Protein AF-A0A846BP20-F1 (afdb_monomer_lite)

Sequence (102 aa):
MKVSLELPDIVDVDQRYLMEALVAMLYFRGKLSEHQACQTLNINRRDFEEMLPHYGLSILGDSQENLDIELTARLENDLQDTNSTDNSLVSNNPPVEQADR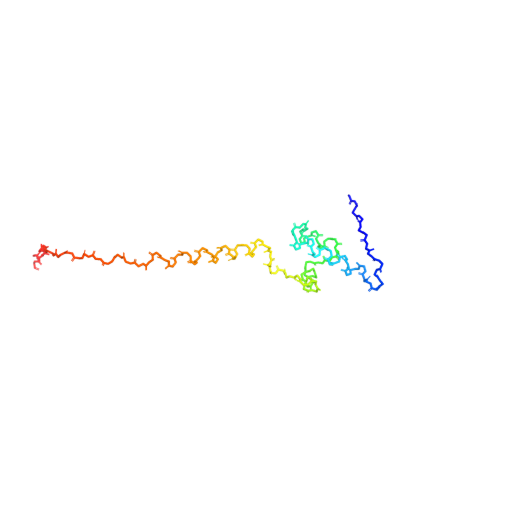L

Foldseek 3Di:
DDDDDDDPPDPPDDPLVVQLLVLLVCCLQVVAPLVRSCVSSVHDSVVNQVSNVVNVHHPVDPRVVVVVVVVVVVVVVVVVVPPPDDDDDDDDDDDDDDDDDD

Secondary structure (DSSP, 8-state):
-----PPP--TT--HHHHHHHHHHHHHHTTSS-HHHHHHHHT--HHHHHHHGGGGT--SS---HHHHHHHHHHHHHHHHHTTS-------------------

pLDDT: mean 74.29, std 17.2, range [40.81, 96.56]

Structure (mmCIF, N/CA/C/O backbone):
data_AF-A0A846BP20-F1
#
_entry.id   AF-A0A846BP20-F1
#
loop_
_atom_site.group_PDB
_atom_site.id
_atom_site.type_symbol
_atom_site.label_atom_id
_atom_site.label_alt_id
_atom_site.label_comp_id
_atom_site.label_asym_id
_atom_site.label_entity_id
_atom_site.label_seq_id
_atom_site.pdbx_PDB_ins_code
_atom_site.Cartn_x
_atom_site.Cartn_y
_atom_site.Cartn_z
_atom_site.occupancy
_atom_site.B_iso_or_equiv
_atom_site.auth_seq_id
_atom_site.auth_comp_id
_atom_site.auth_asym_id
_atom_site.auth_atom_id
_atom_site.pdbx_PDB_model_num
ATOM 1 N N . MET A 1 1 ? -13.600 -14.553 -4.902 1.00 49.62 1 MET A N 1
ATOM 2 C CA . MET A 1 1 ? -13.834 -13.459 -5.871 1.00 49.62 1 MET A CA 1
ATOM 3 C C . MET A 1 1 ? -12.484 -13.060 -6.445 1.00 49.62 1 MET A C 1
ATOM 5 O O . MET A 1 1 ? -11.543 -12.974 -5.669 1.00 49.62 1 MET A O 1
ATOM 9 N N . LYS A 1 2 ? -12.357 -12.910 -7.767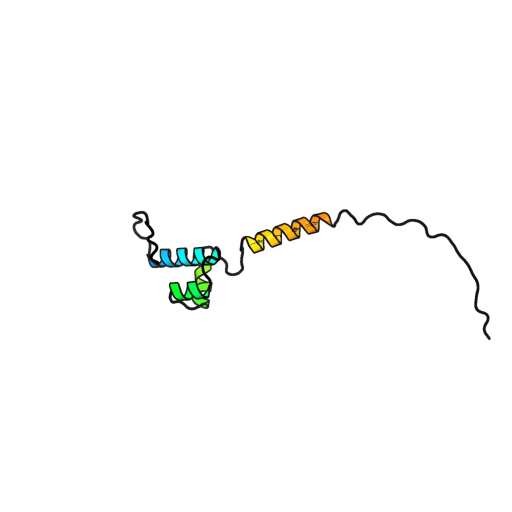 1.00 61.78 2 LYS A N 1
ATOM 10 C CA . LYS A 1 2 ? -11.093 -12.557 -8.431 1.00 61.78 2 LYS A CA 1
ATOM 11 C C . LYS A 1 2 ? -11.264 -11.169 -9.044 1.00 61.78 2 LYS A C 1
ATOM 13 O O . LYS A 1 2 ? -12.194 -10.974 -9.819 1.00 61.78 2 LYS A O 1
ATOM 18 N N . VAL A 1 3 ? -10.433 -10.218 -8.630 1.00 69.12 3 VAL A N 1
ATOM 19 C CA . VAL A 1 3 ? -10.387 -8.867 -9.203 1.00 69.12 3 VAL A CA 1
ATOM 20 C C . VAL A 1 3 ? -9.265 -8.864 -10.235 1.00 69.12 3 VAL A C 1
ATOM 22 O O . VAL A 1 3 ? -8.159 -9.307 -9.928 1.00 69.12 3 VAL A O 1
ATOM 25 N N . SER A 1 4 ? -9.565 -8.426 -11.454 1.00 73.62 4 SER A N 1
ATOM 26 C CA . SER A 1 4 ? -8.577 -8.241 -12.519 1.00 73.62 4 SER A CA 1
ATOM 27 C C . SER A 1 4 ? -8.236 -6.758 -12.602 1.00 73.62 4 SER A C 1
ATOM 29 O O . SER A 1 4 ? -9.145 -5.929 -12.608 1.00 73.62 4 SER A O 1
ATOM 31 N N . LEU A 1 5 ? -6.946 -6.433 -12.636 1.00 71.25 5 LEU A N 1
ATOM 32 C CA . LEU A 1 5 ? -6.448 -5.068 -12.770 1.00 71.25 5 LEU A CA 1
ATOM 33 C C . LEU A 1 5 ? -5.789 -4.943 -14.146 1.00 71.25 5 LEU A C 1
ATOM 35 O O . LEU A 1 5 ? -4.902 -5.733 -14.468 1.00 71.25 5 LEU A O 1
ATOM 39 N N . GLU A 1 6 ? -6.234 -3.986 -14.952 1.00 76.75 6 GLU A N 1
ATOM 40 C CA . GLU A 1 6 ? -5.563 -3.640 -16.203 1.00 76.75 6 GLU A CA 1
ATOM 41 C C . GLU A 1 6 ? -4.488 -2.604 -15.890 1.00 76.75 6 GLU A C 1
ATOM 43 O O . GLU A 1 6 ? -4.776 -1.535 -15.350 1.00 76.75 6 GLU A O 1
ATOM 48 N N . LEU A 1 7 ? -3.240 -2.952 -16.183 1.00 71.69 7 LEU A N 1
ATOM 49 C CA . LEU A 1 7 ? -2.114 -2.039 -16.084 1.00 71.69 7 LEU A CA 1
ATOM 50 C C . LEU A 1 7 ? -1.753 -1.574 -17.499 1.00 71.69 7 LEU A C 1
ATOM 52 O O . LEU A 1 7 ? -1.864 -2.368 -18.437 1.00 71.69 7 LEU A O 1
ATOM 56 N N . PRO A 1 8 ? -1.329 -0.313 -17.681 1.00 73.00 8 PRO A N 1
ATOM 57 C CA . PRO A 1 8 ? -0.727 0.097 -18.941 1.00 73.00 8 PRO A CA 1
ATOM 58 C C . PRO A 1 8 ? 0.535 -0.740 -19.209 1.00 73.00 8 PRO A C 1
ATOM 60 O O . PRO A 1 8 ? 1.123 -1.284 -18.273 1.00 73.00 8 PRO A O 1
ATOM 63 N N . ASP A 1 9 ? 0.959 -0.839 -20.472 1.00 69.50 9 ASP A N 1
ATOM 64 C CA . ASP A 1 9 ? 2.231 -1.479 -20.843 1.00 69.50 9 ASP A CA 1
ATOM 65 C C . ASP A 1 9 ? 3.394 -0.617 -20.327 1.00 69.50 9 ASP A C 1
ATOM 67 O O . ASP A 1 9 ? 3.959 0.221 -21.034 1.00 69.50 9 ASP A O 1
ATOM 71 N N . ILE A 1 10 ? 3.707 -0.766 -19.041 1.00 69.69 10 ILE A N 1
ATOM 72 C CA . ILE A 1 10 ? 4.844 -0.115 -18.408 1.00 69.69 10 ILE A CA 1
ATOM 73 C C . ILE A 1 10 ? 6.006 -1.094 -18.496 1.00 69.69 10 ILE A C 1
ATOM 75 O O . ILE A 1 10 ? 6.009 -2.151 -17.864 1.00 69.69 10 ILE A O 1
ATOM 79 N N . VAL A 1 11 ? 6.996 -0.742 -19.306 1.00 63.22 11 VAL A N 1
ATOM 80 C CA . VAL A 1 11 ? 8.256 -1.477 -19.366 1.00 63.22 11 VAL A CA 1
ATOM 81 C C . VAL A 1 11 ? 8.992 -1.232 -18.045 1.00 63.22 11 VAL A C 1
ATOM 83 O O . VAL A 1 11 ? 9.114 -0.082 -17.629 1.00 63.22 11 VAL A O 1
ATOM 86 N N . ASP A 1 12 ? 9.487 -2.300 -17.414 1.00 73.50 12 ASP A N 1
ATOM 87 C CA . ASP A 1 12 ? 10.420 -2.251 -16.271 1.00 73.50 12 ASP A CA 1
ATOM 88 C C . ASP A 1 12 ? 9.826 -2.001 -14.863 1.00 73.50 12 ASP A C 1
ATOM 90 O O . ASP A 1 12 ? 10.536 -1.586 -13.949 1.00 73.50 12 ASP A O 1
ATOM 94 N N . VAL A 1 13 ? 8.534 -2.285 -14.640 1.00 76.19 13 VAL A N 1
ATOM 95 C CA . VAL A 1 13 ? 7.949 -2.262 -13.281 1.00 76.19 13 VAL A CA 1
ATOM 96 C C . VAL A 1 13 ? 7.913 -3.662 -12.676 1.00 76.19 13 VAL A C 1
ATOM 98 O O . VAL A 1 13 ? 7.313 -4.583 -13.230 1.00 76.19 13 VAL A O 1
ATOM 101 N N . ASP A 1 14 ? 8.516 -3.806 -11.496 1.00 85.50 14 ASP A N 1
ATOM 102 C CA . ASP A 1 14 ? 8.506 -5.052 -10.734 1.00 85.50 14 ASP A CA 1
ATOM 103 C C . ASP A 1 14 ? 7.082 -5.382 -10.236 1.00 85.50 14 ASP A C 1
ATOM 105 O O . ASP A 1 14 ? 6.410 -4.576 -9.583 1.00 85.50 14 ASP A O 1
ATOM 109 N N . GLN A 1 15 ? 6.608 -6.596 -10.531 1.00 84.25 15 GLN A N 1
ATOM 110 C CA . GLN A 1 15 ? 5.294 -7.082 -10.099 1.00 84.25 15 GLN A CA 1
ATOM 111 C C . GLN A 1 15 ? 5.137 -7.062 -8.570 1.00 84.25 15 GLN A C 1
ATOM 113 O O . GLN A 1 15 ? 4.047 -6.799 -8.057 1.00 84.25 15 GLN A O 1
ATOM 118 N N . ARG A 1 16 ? 6.213 -7.348 -7.836 1.00 89.19 16 ARG A N 1
ATOM 119 C CA . ARG A 1 16 ? 6.241 -7.330 -6.377 1.00 89.19 16 ARG A CA 1
ATOM 120 C C . ARG A 1 16 ? 6.030 -5.922 -5.848 1.00 89.19 16 ARG A C 1
ATOM 122 O O . ARG A 1 16 ? 5.188 -5.746 -4.974 1.00 89.19 16 ARG A O 1
ATOM 129 N N . TYR A 1 17 ? 6.710 -4.939 -6.436 1.00 89.25 17 TYR A N 1
ATOM 130 C CA . TYR A 1 17 ? 6.537 -3.528 -6.091 1.00 89.25 17 TYR A CA 1
ATOM 131 C C . TYR A 1 17 ? 5.080 -3.083 -6.272 1.00 89.25 17 TYR A C 1
ATOM 133 O O . TYR A 1 17 ? 4.490 -2.475 -5.383 1.00 89.25 17 TYR A O 1
ATOM 141 N N . LEU A 1 18 ? 4.455 -3.456 -7.395 1.00 89.00 18 LEU A N 1
ATOM 142 C CA . LEU A 1 18 ? 3.035 -3.184 -7.649 1.00 89.00 18 LEU A CA 1
ATOM 143 C C . LEU A 1 18 ? 2.115 -3.822 -6.601 1.00 89.00 18 LEU A C 1
ATOM 145 O O . LEU A 1 18 ? 1.167 -3.188 -6.133 1.00 89.00 18 LEU A O 1
ATOM 149 N N . MET A 1 19 ? 2.377 -5.080 -6.243 1.00 91.06 19 MET A N 1
ATOM 150 C CA . MET A 1 19 ? 1.572 -5.806 -5.263 1.00 91.06 19 MET A CA 1
ATOM 151 C C . MET A 1 19 ? 1.692 -5.188 -3.867 1.00 91.06 19 MET A C 1
ATOM 153 O O . MET A 1 19 ? 0.68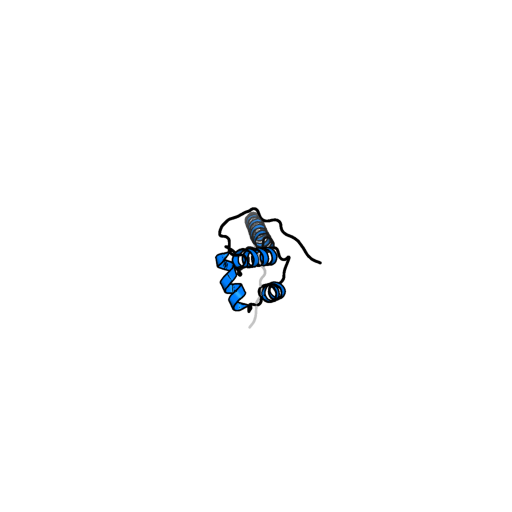0 -4.962 -3.207 1.00 91.06 19 MET A O 1
ATOM 157 N N . GLU A 1 20 ? 2.912 -4.877 -3.441 1.00 94.38 20 GLU A N 1
ATOM 158 C CA . GLU A 1 20 ? 3.201 -4.216 -2.170 1.00 94.38 20 GLU A CA 1
ATOM 159 C C . GLU A 1 20 ? 2.557 -2.826 -2.100 1.00 94.38 20 GLU A C 1
ATOM 161 O O . GLU A 1 20 ? 1.833 -2.548 -1.143 1.00 94.38 20 GLU A O 1
ATOM 166 N N . ALA A 1 21 ? 2.704 -2.004 -3.146 1.00 92.00 21 ALA A N 1
ATOM 167 C CA . ALA A 1 21 ? 2.072 -0.687 -3.234 1.00 92.00 21 ALA A CA 1
ATOM 168 C C . ALA A 1 21 ? 0.543 -0.772 -3.107 1.00 92.00 21 ALA A C 1
ATOM 170 O O . ALA A 1 21 ? -0.075 -0.016 -2.354 1.00 92.00 21 ALA A O 1
ATOM 171 N N . LEU A 1 22 ? -0.086 -1.714 -3.818 1.00 92.19 22 LEU A N 1
ATOM 172 C CA . LEU A 1 22 ? -1.535 -1.895 -3.774 1.00 92.19 22 LEU A CA 1
ATOM 173 C C . LEU A 1 22 ? -2.009 -2.321 -2.380 1.00 92.19 22 LEU A C 1
ATOM 175 O O . LEU A 1 22 ? -2.974 -1.758 -1.861 1.00 92.19 22 LEU A O 1
ATOM 179 N N . VAL A 1 23 ? -1.341 -3.300 -1.766 1.00 94.00 23 VAL A N 1
ATOM 180 C CA . VAL A 1 23 ? -1.693 -3.781 -0.423 1.00 94.00 23 VAL A CA 1
ATOM 181 C C . VAL A 1 23 ? -1.510 -2.676 0.615 1.00 94.00 23 VAL A C 1
ATOM 183 O O . VAL A 1 23 ? -2.402 -2.470 1.439 1.00 94.00 23 VAL A O 1
ATOM 186 N N . ALA A 1 24 ? -0.410 -1.927 0.542 1.00 93.00 24 ALA A N 1
ATOM 187 C CA . ALA A 1 24 ? -0.129 -0.813 1.437 1.00 93.00 24 ALA A CA 1
ATOM 188 C C . ALA A 1 24 ? -1.202 0.286 1.335 1.00 93.00 24 ALA A C 1
ATOM 190 O O . ALA A 1 24 ? -1.723 0.749 2.351 1.00 93.00 24 ALA A O 1
ATOM 191 N N . MET A 1 25 ? -1.628 0.632 0.116 1.00 91.38 25 MET A N 1
ATOM 192 C CA . MET A 1 25 ? -2.713 1.593 -0.110 1.00 91.38 25 MET A CA 1
ATOM 193 C C . MET A 1 25 ? -4.068 1.100 0.410 1.00 91.38 25 MET A C 1
ATOM 195 O O . MET A 1 25 ? -4.842 1.879 0.970 1.00 91.38 25 MET A O 1
ATOM 199 N N . LEU A 1 26 ? -4.387 -0.185 0.239 1.00 91.25 26 LEU A N 1
ATOM 200 C CA . LEU A 1 26 ? -5.625 -0.762 0.769 1.00 91.25 26 LEU A CA 1
ATOM 201 C C . LEU A 1 26 ? -5.632 -0.786 2.302 1.00 91.25 26 LEU A C 1
ATOM 203 O O 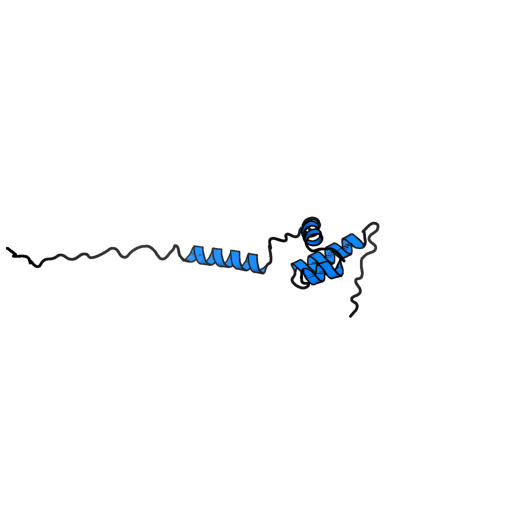. LEU A 1 26 ? -6.674 -0.501 2.899 1.00 91.25 26 LEU A O 1
ATOM 207 N N . TYR A 1 27 ? -4.484 -1.077 2.917 1.00 90.88 27 TYR A N 1
ATOM 208 C CA . TYR A 1 27 ? -4.284 -0.981 4.360 1.00 90.88 27 TYR A CA 1
ATOM 209 C C . TYR A 1 27 ? -4.494 0.451 4.858 1.00 90.88 27 TYR A C 1
ATOM 211 O O . TYR A 1 27 ? -5.343 0.681 5.717 1.00 90.88 27 TYR A O 1
ATOM 219 N N . PHE A 1 28 ? -3.816 1.428 4.250 1.00 87.56 28 PHE A N 1
ATOM 220 C CA . PHE A 1 28 ? -3.929 2.838 4.627 1.00 87.56 28 PHE A CA 1
ATOM 221 C C . PHE A 1 28 ? -5.368 3.368 4.531 1.00 87.56 28 PHE A C 1
ATOM 223 O O . PHE A 1 28 ? -5.823 4.126 5.382 1.00 87.56 28 PHE A O 1
ATOM 230 N N . ARG A 1 29 ? -6.138 2.920 3.530 1.00 87.38 29 ARG A N 1
ATOM 231 C CA . ARG A 1 29 ? -7.560 3.285 3.375 1.00 87.38 29 ARG A CA 1
ATOM 232 C C . ARG A 1 29 ? -8.515 2.489 4.276 1.00 87.38 29 ARG A C 1
ATOM 234 O O . ARG A 1 29 ? -9.730 2.571 4.077 1.00 87.38 29 ARG A O 1
ATOM 241 N N . GLY A 1 30 ? -7.997 1.669 5.191 1.00 87.12 30 GLY A N 1
ATOM 242 C CA . GLY A 1 30 ? -8.782 0.826 6.096 1.00 87.12 30 GLY A CA 1
ATOM 243 C C . GLY A 1 30 ? -9.603 -0.258 5.388 1.00 87.12 30 GLY A C 1
ATOM 244 O O . GLY A 1 30 ? -10.545 -0.798 5.963 1.00 87.12 30 GLY A O 1
ATOM 245 N N . LYS A 1 31 ? -9.297 -0.570 4.120 1.00 89.50 31 LYS A N 1
ATOM 246 C CA . LYS A 1 31 ? -9.981 -1.626 3.348 1.00 89.50 31 LYS A CA 1
ATOM 247 C C . LYS A 1 31 ? -9.420 -3.010 3.633 1.00 89.50 31 LYS A C 1
ATOM 249 O O . LYS A 1 31 ? -10.049 -4.002 3.271 1.00 89.50 31 LYS A O 1
ATOM 254 N N . LEU A 1 32 ? -8.247 -3.063 4.250 1.00 90.06 32 LEU A N 1
ATOM 255 C CA . LEU A 1 32 ? -7.521 -4.280 4.541 1.00 90.06 32 LEU A CA 1
ATOM 256 C C . LEU A 1 32 ? -6.874 -4.132 5.921 1.00 90.06 32 LEU A C 1
ATOM 258 O O . LEU A 1 32 ? -6.271 -3.102 6.207 1.00 90.06 32 LEU A O 1
ATOM 262 N N . SER A 1 33 ? -7.036 -5.122 6.797 1.00 91.06 33 SER A N 1
ATOM 263 C CA . SER A 1 33 ? -6.371 -5.089 8.105 1.00 91.06 33 SER A CA 1
ATOM 264 C C . SER A 1 33 ? -4.885 -5.422 7.972 1.00 91.06 33 SER A C 1
ATOM 266 O O . SER A 1 33 ? -4.481 -6.104 7.034 1.00 91.06 33 SER A O 1
ATOM 268 N N . GLU A 1 34 ? -4.067 -5.014 8.941 1.00 91.50 34 GLU A N 1
ATOM 269 C CA . GLU A 1 34 ? -2.633 -5.348 8.970 1.00 91.50 34 GLU A CA 1
ATOM 270 C C . GLU A 1 34 ? -2.389 -6.863 8.824 1.00 91.50 34 GLU A C 1
ATOM 272 O O . GLU A 1 34 ? -1.570 -7.306 8.020 1.00 91.50 34 GLU A O 1
ATOM 277 N N . HIS A 1 35 ? -3.181 -7.678 9.527 1.00 94.00 35 HIS A N 1
ATOM 278 C CA . HIS A 1 35 ? -3.111 -9.134 9.435 1.00 94.00 35 HIS A CA 1
ATOM 279 C C . HIS A 1 35 ? -3.403 -9.638 8.015 1.00 94.00 35 HIS A C 1
ATOM 281 O O . HIS A 1 35 ? -2.683 -10.489 7.494 1.00 94.00 35 HIS A O 1
ATOM 287 N N . GLN A 1 36 ? -4.446 -9.113 7.365 1.00 94.44 36 GLN A N 1
ATOM 288 C CA . GLN A 1 36 ? -4.757 -9.465 5.978 1.00 94.44 36 GLN A CA 1
ATOM 289 C C . GLN A 1 36 ? -3.641 -9.020 5.022 1.00 94.44 36 GLN A C 1
ATOM 291 O O . GLN A 1 36 ? -3.378 -9.709 4.036 1.00 94.44 36 GLN A O 1
ATOM 296 N N . ALA A 1 37 ? -2.968 -7.902 5.309 1.00 94.06 37 ALA A N 1
ATOM 297 C CA . ALA A 1 37 ? -1.894 -7.365 4.475 1.00 94.06 37 ALA A CA 1
ATOM 298 C C . ALA A 1 37 ? -0.672 -8.278 4.537 1.00 94.06 37 ALA A C 1
ATOM 300 O O . ALA A 1 37 ? -0.187 -8.739 3.502 1.00 94.06 37 ALA A O 1
ATOM 301 N N . CYS A 1 38 ? -0.271 -8.641 5.756 1.00 96.06 38 CYS A N 1
ATOM 302 C CA . CYS A 1 38 ? 0.800 -9.596 6.021 1.00 96.06 38 CYS A CA 1
ATOM 303 C C . CYS A 1 38 ? 0.528 -10.950 5.351 1.00 96.06 38 CYS A C 1
ATOM 305 O O . CYS A 1 38 ? 1.408 -11.508 4.700 1.00 96.06 38 CYS A O 1
ATOM 307 N N . GLN A 1 39 ? -0.708 -11.456 5.439 1.00 96.44 39 GLN A N 1
ATOM 308 C CA . GLN A 1 39 ? -1.104 -12.699 4.770 1.00 96.44 39 GLN A CA 1
ATOM 309 C C . GLN A 1 39 ? -1.050 -12.601 3.242 1.00 96.44 39 GLN A C 1
ATOM 311 O O . GLN A 1 39 ? -0.641 -13.555 2.587 1.00 96.44 39 GLN A O 1
ATOM 316 N N . THR A 1 40 ? -1.450 -11.462 2.671 1.00 94.19 40 THR A N 1
ATOM 317 C CA . THR A 1 40 ? -1.458 -11.252 1.214 1.00 94.19 40 THR A CA 1
ATOM 318 C C . THR A 1 40 ? -0.040 -11.190 0.650 1.00 94.19 40 THR A C 1
ATOM 320 O O . THR A 1 40 ? 0.226 -11.746 -0.412 1.00 94.19 40 THR A O 1
ATOM 323 N N . LEU A 1 41 ? 0.874 -10.540 1.371 1.00 94.25 41 LEU A N 1
ATOM 324 C CA . LEU A 1 41 ? 2.271 -10.376 0.964 1.00 94.25 41 LEU A CA 1
ATOM 325 C C . LEU A 1 41 ? 3.178 -11.523 1.434 1.00 94.25 41 LEU A C 1
ATOM 327 O O . LEU A 1 41 ? 4.321 -11.615 0.994 1.00 94.25 41 LEU A O 1
ATOM 331 N N . ASN A 1 42 ? 2.665 -12.411 2.292 1.00 96.31 42 ASN A N 1
ATOM 332 C CA . ASN A 1 42 ? 3.407 -13.498 2.929 1.00 96.31 42 ASN A CA 1
ATOM 333 C C . ASN A 1 42 ? 4.671 -13.007 3.663 1.00 96.31 42 ASN A C 1
ATOM 335 O O . ASN A 1 42 ? 5.755 -13.574 3.522 1.00 96.31 42 ASN A O 1
ATOM 339 N N . ILE A 1 43 ? 4.516 -11.935 4.439 1.00 96.50 43 ILE A N 1
ATOM 340 C CA . ILE A 1 43 ? 5.568 -11.336 5.269 1.00 96.50 43 ILE A CA 1
ATOM 341 C C . ILE A 1 43 ? 5.090 -11.211 6.714 1.00 96.50 43 ILE A C 1
ATOM 343 O O . ILE A 1 43 ? 3.896 -11.331 7.000 1.00 96.50 43 ILE A O 1
ATOM 347 N N . ASN A 1 44 ? 6.021 -10.998 7.643 1.00 96.56 44 ASN A N 1
ATOM 348 C CA . ASN A 1 44 ? 5.663 -10.761 9.036 1.00 96.56 44 ASN A CA 1
ATOM 349 C C . ASN A 1 44 ? 5.289 -9.283 9.271 1.00 96.56 44 ASN A C 1
ATOM 351 O O . ASN A 1 44 ? 5.544 -8.419 8.434 1.00 96.56 44 ASN A O 1
ATOM 355 N N . ARG A 1 45 ? 4.703 -8.993 10.438 1.00 93.44 45 ARG A N 1
ATOM 356 C CA . ARG A 1 45 ? 4.281 -7.639 10.821 1.00 93.44 45 ARG A CA 1
ATOM 357 C C . ARG A 1 45 ? 5.412 -6.606 10.767 1.00 93.44 45 ARG A C 1
ATOM 359 O O . ARG A 1 45 ? 5.195 -5.512 10.266 1.00 93.44 45 ARG A O 1
ATOM 366 N N . ARG A 1 46 ? 6.596 -6.938 11.289 1.00 93.75 46 ARG A N 1
ATOM 367 C CA . ARG A 1 46 ? 7.743 -6.019 11.305 1.00 93.75 46 ARG A CA 1
ATOM 368 C C . ARG A 1 46 ? 8.188 -5.695 9.881 1.00 93.75 46 ARG A C 1
ATOM 370 O O . ARG A 1 46 ? 8.375 -4.528 9.571 1.00 93.75 46 ARG A O 1
ATOM 377 N N . ASP A 1 47 ? 8.281 -6.702 9.018 1.00 95.38 47 ASP A N 1
ATOM 378 C CA . ASP A 1 47 ? 8.651 -6.498 7.612 1.00 95.38 47 ASP A CA 1
ATOM 379 C C . ASP A 1 47 ? 7.614 -5.621 6.892 1.00 95.38 47 ASP A C 1
ATOM 381 O O . ASP A 1 47 ? 7.967 -4.767 6.084 1.00 95.38 47 ASP A O 1
ATOM 385 N N . PHE A 1 48 ? 6.325 -5.810 7.196 1.00 94.69 48 PHE A N 1
ATOM 386 C CA . PHE A 1 48 ? 5.256 -4.978 6.646 1.00 94.69 48 PHE A CA 1
ATOM 387 C C . PHE A 1 48 ? 5.371 -3.523 7.113 1.00 94.69 48 PHE A C 1
ATOM 389 O O . PHE A 1 48 ? 5.286 -2.605 6.303 1.00 94.69 48 PHE A O 1
ATOM 396 N N . GLU A 1 49 ? 5.611 -3.310 8.404 1.00 91.62 49 GLU A N 1
ATOM 397 C CA . GLU A 1 49 ? 5.841 -1.991 8.992 1.00 91.62 49 GLU A CA 1
ATOM 398 C C . GLU A 1 49 ? 7.063 -1.287 8.364 1.00 91.62 49 GLU A C 1
ATOM 400 O O . GLU A 1 49 ? 6.974 -0.122 7.976 1.00 91.62 49 GLU A O 1
ATOM 405 N N . GLU A 1 50 ? 8.177 -1.997 8.180 1.00 92.75 50 GLU A N 1
ATOM 406 C CA . GLU A 1 50 ? 9.392 -1.477 7.530 1.00 92.75 50 GLU A CA 1
ATOM 407 C C . GLU A 1 50 ? 9.191 -1.161 6.040 1.00 92.75 50 GLU A C 1
ATOM 409 O O . GLU A 1 50 ? 9.863 -0.288 5.491 1.00 92.75 50 GLU A O 1
ATOM 414 N N . MET A 1 51 ? 8.252 -1.843 5.383 1.00 93.25 51 MET A N 1
ATOM 415 C CA . MET A 1 51 ? 7.930 -1.650 3.973 1.00 93.25 51 MET A CA 1
ATOM 416 C C . MET A 1 51 ? 7.111 -0.370 3.722 1.00 93.25 51 MET A C 1
ATOM 418 O O . MET A 1 51 ? 7.305 0.283 2.696 1.00 93.25 51 MET A O 1
ATOM 422 N N . LEU A 1 52 ? 6.201 0.011 4.626 1.00 92.56 52 LEU A N 1
ATOM 423 C CA . LEU A 1 52 ? 5.263 1.131 4.421 1.00 92.56 52 LEU A CA 1
ATOM 424 C C . LEU A 1 52 ? 5.933 2.471 4.033 1.00 92.56 52 LEU A C 1
ATOM 426 O O . LEU A 1 52 ? 5.457 3.103 3.080 1.00 92.56 52 LEU A O 1
ATOM 430 N N . PRO A 1 53 ? 7.051 2.898 4.659 1.00 90.50 53 PRO A N 1
ATOM 431 C CA . PRO A 1 53 ? 7.736 4.136 4.291 1.00 90.50 53 PRO A CA 1
ATOM 432 C C . PRO A 1 53 ? 8.234 4.172 2.843 1.00 90.50 53 PRO A C 1
ATOM 434 O O . PRO A 1 53 ? 8.266 5.246 2.244 1.00 90.50 53 PRO A O 1
ATOM 437 N N . HIS A 1 54 ? 8.574 3.024 2.243 1.00 91.31 54 HIS A N 1
ATOM 438 C CA . HIS A 1 54 ? 8.995 2.959 0.835 1.00 91.31 54 HIS A CA 1
ATOM 439 C C . HIS A 1 54 ? 7.883 3.379 -0.135 1.00 91.31 54 HIS A C 1
ATOM 441 O O . HIS A 1 54 ? 8.160 3.777 -1.266 1.00 91.31 54 HIS A O 1
ATOM 447 N N . TYR A 1 55 ? 6.633 3.329 0.324 1.00 89.44 55 TYR A N 1
ATOM 448 C CA . TYR A 1 55 ? 5.443 3.729 -0.420 1.00 89.44 55 TYR A CA 1
ATOM 449 C C . TYR A 1 55 ? 4.875 5.074 0.061 1.00 89.44 55 TYR A C 1
ATOM 451 O O . TYR A 1 55 ? 3.767 5.443 -0.320 1.00 89.44 55 TYR A O 1
ATOM 459 N N . GLY A 1 56 ? 5.625 5.820 0.885 1.00 85.44 56 GLY A N 1
ATOM 460 C CA . GLY A 1 56 ? 5.209 7.122 1.414 1.00 85.44 56 GLY A CA 1
ATOM 461 C C . GLY A 1 56 ? 4.123 7.040 2.488 1.00 85.44 56 GLY A C 1
ATOM 462 O O . GLY A 1 56 ? 3.426 8.023 2.722 1.00 85.44 56 GLY A O 1
ATOM 463 N N . LEU A 1 57 ? 3.958 5.877 3.124 1.00 84.38 57 LEU A N 1
ATOM 464 C CA . LEU A 1 57 ? 2.948 5.642 4.150 1.00 84.38 57 LEU A CA 1
ATOM 465 C C . LEU A 1 57 ? 3.608 5.524 5.527 1.00 84.38 57 LEU A C 1
ATOM 467 O O . LEU A 1 57 ? 4.650 4.889 5.680 1.00 84.38 57 LEU A O 1
ATOM 471 N N . SER A 1 58 ? 2.980 6.123 6.537 1.00 76.44 58 SER A N 1
ATOM 472 C CA . SER A 1 58 ? 3.408 6.033 7.935 1.00 76.44 58 SER A CA 1
ATOM 473 C C . SER A 1 58 ? 2.488 5.098 8.721 1.00 76.44 58 SER A C 1
ATOM 475 O O . SER A 1 58 ? 1.268 5.130 8.560 1.00 76.44 58 SER A O 1
ATOM 477 N N . ILE A 1 59 ? 3.075 4.284 9.602 1.00 66.38 59 ILE A N 1
ATOM 478 C CA . ILE A 1 59 ? 2.349 3.467 10.595 1.00 66.38 59 ILE A CA 1
ATOM 479 C C . ILE A 1 59 ? 1.674 4.362 11.636 1.00 66.38 59 ILE A C 1
ATOM 481 O O . ILE A 1 59 ? 0.589 4.056 12.127 1.00 66.38 59 ILE A O 1
ATOM 485 N N . LEU A 1 60 ? 2.339 5.464 11.988 1.00 63.25 60 LEU A N 1
ATOM 486 C CA . LEU A 1 60 ? 1.825 6.470 12.904 1.00 63.25 60 LEU A CA 1
ATOM 487 C C . LEU A 1 60 ? 0.900 7.362 12.083 1.00 63.25 60 LEU A C 1
ATOM 489 O O . LEU A 1 60 ? 1.356 8.146 11.253 1.00 63.25 60 LEU A O 1
ATOM 493 N N . GLY A 1 61 ? -0.392 7.087 12.235 1.00 54.78 61 GLY A N 1
ATOM 494 C CA . GLY A 1 61 ? -1.421 7.432 11.275 1.00 54.78 61 GLY A CA 1
ATOM 495 C C . GLY A 1 61 ? -1.646 8.923 11.091 1.00 54.78 61 GLY A C 1
ATOM 496 O O . GLY A 1 61 ? -2.209 9.573 11.967 1.00 54.78 61 GLY A O 1
ATOM 497 N N . ASP A 1 62 ? -1.408 9.366 9.863 1.00 54.22 62 ASP A N 1
ATOM 498 C CA . ASP A 1 62 ? -2.254 10.351 9.192 1.00 54.22 62 ASP A CA 1
ATOM 499 C C . ASP A 1 62 ? -3.492 9.633 8.627 1.00 54.22 62 ASP A C 1
ATOM 501 O O . ASP A 1 62 ? -3.777 9.675 7.428 1.00 54.22 62 ASP A O 1
ATOM 505 N N . SER A 1 63 ? -4.217 8.876 9.463 1.00 62.66 63 SER A N 1
ATOM 506 C CA . SER A 1 63 ? -5.554 8.461 9.042 1.00 62.66 63 SER A CA 1
ATOM 507 C C . SER A 1 63 ? -6.382 9.735 8.905 1.00 62.66 63 SER A C 1
ATOM 509 O O . SER A 1 63 ? -6.275 10.639 9.734 1.00 62.66 63 SER A O 1
ATOM 511 N N . GLN A 1 64 ? -7.204 9.831 7.859 1.00 60.28 64 GLN A N 1
ATOM 512 C CA . GLN A 1 64 ? -8.055 11.010 7.676 1.00 60.28 64 GLN A CA 1
ATOM 513 C C . GLN A 1 64 ? -8.902 11.280 8.928 1.00 60.28 64 GLN A C 1
ATOM 515 O O . GLN A 1 64 ? -9.082 12.421 9.318 1.00 60.28 64 GLN A O 1
ATOM 520 N N . GLU A 1 65 ? -9.319 10.215 9.611 1.00 61.84 65 GLU A N 1
ATOM 521 C CA . GLU A 1 65 ? -10.008 10.279 10.896 1.00 61.84 65 GLU A CA 1
ATOM 522 C C . GLU A 1 65 ? -9.167 10.953 11.995 1.00 61.84 65 GLU A C 1
ATOM 524 O O . GLU A 1 65 ? -9.672 11.837 12.679 1.00 61.84 65 GLU A O 1
ATOM 529 N N . ASN A 1 66 ? -7.880 10.616 12.137 1.00 62.00 66 ASN A N 1
ATOM 530 C CA . ASN A 1 66 ? -6.996 11.287 13.097 1.00 62.00 66 ASN A CA 1
ATOM 531 C C . ASN A 1 66 ? -6.779 12.764 12.746 1.00 62.00 66 ASN A C 1
ATOM 533 O O . ASN A 1 66 ? -6.766 13.603 13.645 1.00 62.00 66 ASN A O 1
ATOM 537 N N . LEU A 1 67 ? -6.642 13.085 11.455 1.00 65.69 67 LEU A N 1
ATOM 538 C CA . LEU A 1 67 ? -6.510 14.467 10.987 1.00 65.69 67 LEU A CA 1
ATOM 539 C C . LEU A 1 67 ? -7.785 15.277 11.248 1.00 65.69 67 LEU A C 1
ATOM 541 O O . LEU A 1 67 ? -7.706 16.418 11.697 1.00 65.69 67 LEU A O 1
ATOM 545 N N . ASP A 1 68 ? -8.956 14.685 11.016 1.00 69.81 68 ASP A N 1
ATOM 546 C CA . ASP A 1 68 ? -10.250 15.318 11.268 1.00 69.81 68 ASP A CA 1
ATOM 547 C C . ASP A 1 68 ? -10.468 15.541 12.775 1.00 69.81 68 ASP A C 1
ATOM 549 O O . ASP A 1 68 ? -10.963 16.596 13.182 1.00 69.81 68 ASP A O 1
ATOM 553 N N . ILE A 1 69 ? -10.042 14.592 13.618 1.00 75.00 69 ILE A N 1
ATOM 554 C CA . ILE A 1 69 ? -10.057 14.727 15.081 1.00 75.00 69 ILE A CA 1
ATOM 555 C C . ILE A 1 69 ? -9.125 15.861 15.532 1.00 75.00 69 ILE A C 1
ATOM 557 O O . ILE A 1 69 ? -9.549 16.712 16.314 1.00 75.00 69 ILE A O 1
ATOM 561 N N . GLU A 1 70 ? -7.883 15.920 15.034 1.00 69.50 70 GLU A N 1
ATOM 562 C CA . GLU A 1 70 ? -6.935 16.990 15.385 1.00 69.50 70 GLU A CA 1
ATOM 563 C C . GLU A 1 70 ? -7.443 18.367 14.934 1.00 69.50 70 GLU A C 1
ATOM 565 O O . GLU A 1 70 ? -7.370 19.342 15.688 1.00 69.50 70 GLU A O 1
ATOM 570 N N . LEU A 1 71 ? -7.995 18.453 13.720 1.00 77.69 71 LEU A N 1
ATOM 571 C CA . LEU A 1 71 ? -8.537 19.694 13.175 1.00 77.69 71 LEU A CA 1
ATOM 572 C C . LEU A 1 71 ? -9.749 20.183 13.979 1.00 77.69 71 LEU A C 1
ATOM 574 O O . LEU A 1 71 ? -9.836 21.369 14.298 1.00 77.69 71 LEU A O 1
ATOM 578 N N . THR A 1 72 ? -10.649 19.272 14.353 1.00 79.62 72 THR A N 1
ATOM 579 C CA . THR A 1 72 ? -11.825 19.591 15.178 1.00 79.62 72 THR A CA 1
ATOM 580 C C . THR A 1 72 ? -11.409 20.042 16.578 1.00 79.62 72 THR A C 1
ATOM 582 O O . THR A 1 72 ? -11.883 21.070 17.058 1.00 79.62 72 THR A O 1
ATOM 585 N N . ALA A 1 73 ? -10.453 19.346 17.202 1.00 79.06 73 ALA A N 1
ATOM 586 C CA . ALA A 1 73 ? -9.944 19.704 18.523 1.00 79.06 73 ALA A CA 1
ATOM 587 C C . ALA A 1 73 ? -9.275 21.091 18.549 1.00 79.06 73 ALA A C 1
ATOM 589 O O . ALA A 1 73 ? -9.378 21.805 19.545 1.00 79.06 73 ALA A O 1
ATOM 590 N N . ARG A 1 74 ? -8.602 21.515 17.469 1.00 70.38 74 ARG A N 1
ATOM 591 C CA . ARG A 1 74 ? -8.061 22.884 17.375 1.00 70.38 74 ARG A CA 1
ATOM 592 C C . ARG A 1 74 ? -9.162 23.941 17.281 1.00 70.38 74 ARG A C 1
ATOM 594 O O . ARG A 1 74 ? -9.103 24.927 18.007 1.00 70.38 74 ARG A O 1
ATOM 601 N N . LEU A 1 75 ? -10.181 23.711 16.453 1.00 75.88 75 LEU A N 1
ATOM 602 C CA . LEU A 1 75 ? -11.294 24.653 16.273 1.00 75.88 75 LEU A CA 1
ATOM 603 C C . LEU A 1 75 ? -12.107 24.877 17.560 1.00 75.88 75 LEU A C 1
ATOM 605 O O . LEU A 1 75 ? -12.601 25.978 17.788 1.00 75.88 75 LEU A O 1
ATOM 609 N N . GLU A 1 76 ? -12.242 23.858 18.413 1.00 69.56 76 GLU A N 1
ATOM 610 C CA . GLU A 1 76 ? -12.943 23.981 19.699 1.00 69.56 76 GLU A CA 1
ATOM 611 C C . GLU A 1 76 ? -12.154 24.779 20.747 1.00 69.56 76 GLU A C 1
ATOM 613 O O . GLU A 1 76 ? -12.756 25.510 21.537 1.00 69.56 76 GLU A O 1
ATOM 618 N N . ASN A 1 77 ? -10.821 24.675 20.751 1.00 66.06 77 ASN A N 1
ATOM 619 C CA . ASN A 1 77 ? -9.975 25.419 21.688 1.00 66.06 77 ASN A CA 1
ATOM 620 C C . ASN A 1 77 ? -9.976 26.927 21.386 1.00 66.06 77 ASN A C 1
ATOM 622 O O . ASN A 1 77 ? -10.065 27.729 22.313 1.00 66.06 77 ASN A O 1
ATOM 626 N N . ASP A 1 78 ? -10.006 27.314 20.109 1.00 61.84 78 ASP A N 1
ATOM 627 C CA . ASP A 1 78 ? -10.043 28.725 19.693 1.00 61.84 78 ASP A CA 1
ATOM 628 C C . ASP A 1 78 ? -11.352 29.450 20.095 1.00 61.84 78 ASP A C 1
ATOM 630 O O . ASP A 1 78 ? -11.406 30.681 20.134 1.00 61.84 78 ASP A O 1
ATOM 634 N N . LEU A 1 79 ? -12.424 28.715 20.429 1.00 60.03 79 LEU A N 1
ATOM 635 C CA . LEU A 1 79 ? -13.712 29.284 20.855 1.00 60.03 79 LEU A CA 1
ATOM 636 C C . LEU A 1 79 ? -13.815 29.527 22.373 1.00 60.03 79 LEU A C 1
ATOM 638 O O . LEU A 1 79 ? -14.673 30.303 22.804 1.00 60.03 79 LEU A O 1
ATOM 642 N N . GLN A 1 80 ? -12.963 28.903 23.195 1.00 54.88 80 GLN A N 1
ATOM 643 C CA . GLN A 1 80 ? -13.052 28.996 24.663 1.00 54.88 80 GLN A CA 1
ATOM 644 C C . GLN A 1 80 ? -12.354 30.234 25.252 1.00 54.88 80 GLN A C 1
ATOM 646 O O . GLN A 1 80 ? -12.710 30.665 26.352 1.00 54.88 80 GLN A O 1
ATOM 651 N N . ASP A 1 81 ? -11.462 30.882 24.500 1.00 53.69 81 ASP A N 1
ATOM 652 C CA . ASP A 1 81 ? -10.710 32.063 24.954 1.00 53.69 81 ASP A CA 1
ATOM 653 C C . ASP A 1 81 ? -11.528 33.371 24.985 1.00 53.69 81 ASP A C 1
ATOM 655 O O . ASP A 1 81 ? -11.064 34.389 25.496 1.00 53.69 81 ASP A O 1
ATOM 659 N N . THR A 1 82 ? -12.775 33.376 24.497 1.00 55.97 82 THR A N 1
ATOM 660 C CA . THR A 1 82 ? -13.591 34.607 24.403 1.00 55.97 82 THR A CA 1
ATOM 661 C C . THR A 1 82 ? -14.522 34.869 25.595 1.00 55.97 82 THR A C 1
ATOM 663 O O . THR A 1 82 ? -15.091 35.955 25.683 1.00 55.97 82 THR A O 1
ATOM 666 N N . ASN A 1 83 ? -14.663 33.930 26.543 1.00 51.50 83 ASN A N 1
ATOM 667 C CA . ASN A 1 83 ? -15.662 34.028 27.625 1.00 51.50 83 ASN A CA 1
ATOM 668 C C . ASN A 1 83 ? -15.107 34.375 29.021 1.00 51.50 83 ASN A C 1
ATOM 670 O O . ASN A 1 83 ? -15.880 34.445 29.975 1.00 51.50 83 ASN A O 1
ATOM 674 N N . SER A 1 84 ? -13.800 34.610 29.178 1.00 50.44 84 SER A N 1
ATOM 675 C CA . SER A 1 84 ? -13.197 34.953 30.479 1.00 50.44 84 SER A CA 1
ATOM 676 C C . SER A 1 84 ? -12.762 36.413 30.556 1.00 50.44 84 SER A C 1
ATOM 678 O O . SER A 1 84 ? -11.581 36.710 30.697 1.00 50.44 84 SER A O 1
ATOM 680 N N . THR A 1 85 ? -13.694 37.362 30.504 1.00 51.06 85 THR A N 1
ATOM 681 C CA . THR A 1 85 ? -13.475 38.659 31.161 1.00 51.06 85 THR A CA 1
ATOM 682 C C . THR A 1 85 ? -14.799 39.228 31.655 1.00 51.06 85 THR A C 1
ATOM 684 O O . THR A 1 85 ? -15.772 39.302 30.915 1.00 51.06 85 THR A O 1
ATOM 687 N N . ASP A 1 86 ? -14.751 39.681 32.906 1.00 49.66 86 ASP A N 1
ATOM 688 C CA . ASP A 1 86 ? -15.669 40.607 33.568 1.00 49.66 86 ASP A CA 1
ATOM 689 C C . ASP A 1 86 ? -16.812 40.014 34.411 1.00 49.66 86 ASP A C 1
ATOM 691 O O . ASP A 1 86 ? -17.974 39.950 34.021 1.00 49.66 86 ASP A O 1
ATOM 695 N N . ASN A 1 87 ? -16.477 39.651 35.655 1.00 51.34 87 ASN A N 1
ATOM 696 C CA . ASN A 1 87 ? -17.417 39.820 36.764 1.00 51.34 87 ASN A CA 1
ATOM 697 C C . ASN A 1 87 ? -16.667 40.086 38.081 1.00 51.34 87 ASN A C 1
ATOM 699 O O . ASN A 1 87 ? -16.640 39.278 39.006 1.00 51.34 87 ASN A O 1
ATOM 703 N N . SER A 1 88 ? -16.006 41.241 38.146 1.00 52.59 88 SER A N 1
ATOM 704 C CA . SER A 1 88 ? -15.502 41.825 39.389 1.00 52.59 88 SER A CA 1
ATOM 705 C C . SER A 1 88 ? -16.329 43.070 39.673 1.00 52.59 88 SER A C 1
ATOM 707 O O . SER A 1 88 ? -15.999 44.122 39.141 1.00 52.59 88 SER A O 1
ATOM 709 N N . LEU A 1 89 ? -17.373 42.978 40.503 1.00 52.19 89 LEU A N 1
ATOM 710 C CA . LEU A 1 89 ? -17.944 44.133 41.206 1.00 52.19 89 LEU A CA 1
ATOM 711 C C . LEU A 1 89 ? -18.851 43.692 42.373 1.00 52.19 89 LEU A C 1
ATOM 713 O O . LEU A 1 89 ? -19.712 42.830 42.230 1.00 52.19 89 LEU A O 1
ATOM 717 N N . VAL A 1 90 ? -18.678 44.407 43.491 1.00 47.91 90 VAL A N 1
ATOM 718 C CA . VAL A 1 90 ? -19.514 44.504 44.706 1.00 47.91 90 VAL A CA 1
ATOM 719 C C . VAL A 1 90 ? -19.162 43.576 45.883 1.00 47.91 90 VAL A C 1
ATOM 721 O O . VAL A 1 90 ? -19.863 42.626 46.215 1.00 47.91 90 VAL A O 1
ATOM 724 N N . SER A 1 91 ? -18.114 43.973 46.612 1.00 50.34 91 SER A N 1
ATOM 725 C CA . SER A 1 91 ? -17.967 43.718 48.052 1.00 50.34 91 SER A CA 1
ATOM 726 C C . SER A 1 91 ? -18.630 44.868 48.824 1.00 50.34 91 SER A C 1
ATOM 728 O O . SER A 1 91 ? -18.087 45.971 48.852 1.00 50.34 91 SER A O 1
ATOM 730 N N . ASN A 1 92 ? -19.792 44.622 49.442 1.00 45.84 92 ASN A N 1
ATOM 731 C CA . ASN A 1 92 ? -20.428 45.538 50.398 1.00 45.84 92 ASN A CA 1
ATOM 732 C C . ASN A 1 92 ? -20.205 45.054 51.847 1.00 45.84 92 ASN A C 1
ATOM 734 O O . ASN A 1 92 ? -20.239 43.863 52.133 1.00 45.84 92 ASN A O 1
ATOM 738 N N . ASN A 1 93 ? -19.953 46.034 52.712 1.00 40.81 93 ASN A N 1
ATOM 739 C CA . ASN A 1 93 ? -19.276 46.028 54.022 1.00 40.81 93 ASN A CA 1
ATOM 740 C C . ASN A 1 93 ? -20.076 45.442 55.249 1.00 40.81 93 ASN A C 1
ATOM 742 O O . ASN A 1 93 ? -21.205 45.001 55.054 1.00 40.81 93 ASN A O 1
ATOM 746 N N . PRO A 1 94 ? -19.500 45.420 56.493 1.00 52.88 94 PRO A N 1
ATOM 747 C CA . PRO A 1 94 ? -19.689 44.448 57.614 1.00 52.88 94 PRO A CA 1
ATOM 748 C C . PRO A 1 94 ? -20.646 44.991 58.729 1.00 52.88 94 PRO A C 1
ATOM 750 O O . PRO A 1 94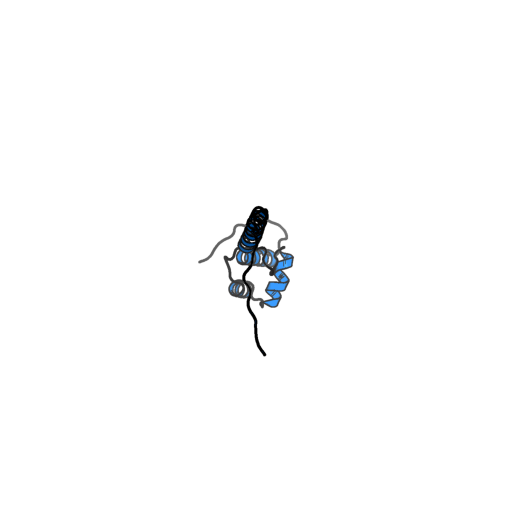 ? -21.495 45.799 58.357 1.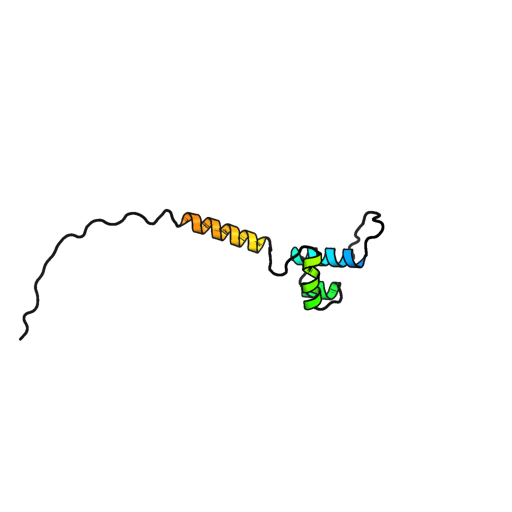00 52.88 94 PRO A O 1
ATOM 753 N N . PRO A 1 95 ? -20.547 44.736 60.075 1.00 57.31 95 PRO A N 1
ATOM 754 C CA . PRO A 1 95 ? -19.902 43.701 60.934 1.00 57.31 95 PRO A CA 1
ATOM 755 C C . PRO A 1 95 ? -20.834 43.108 62.042 1.00 57.31 95 PRO A C 1
ATOM 757 O O . PRO A 1 95 ? -21.780 43.773 62.444 1.00 57.31 95 PRO A O 1
ATOM 760 N N . VAL A 1 96 ? -20.532 41.942 62.651 1.00 47.84 96 VAL A N 1
ATOM 761 C CA . VAL A 1 96 ? -21.029 41.613 64.018 1.00 47.84 96 VAL A CA 1
ATOM 762 C C . VAL A 1 96 ? -20.025 40.753 64.808 1.00 47.84 96 VAL A C 1
ATOM 764 O O . VAL A 1 96 ? -19.855 39.564 64.558 1.00 47.84 96 VAL A O 1
ATOM 767 N N . GLU A 1 97 ? -19.337 41.423 65.732 1.00 54.22 97 GLU A N 1
ATOM 768 C CA . GLU A 1 97 ? -19.091 41.066 67.140 1.00 54.22 97 GLU A CA 1
ATOM 769 C C . GLU A 1 97 ? -19.357 39.614 67.594 1.00 54.22 97 GLU A C 1
ATOM 771 O O . GLU A 1 97 ? -20.503 39.171 67.637 1.00 54.22 97 GLU A O 1
ATOM 776 N N . GLN A 1 98 ? -18.297 38.915 68.031 1.00 50.03 98 GLN A N 1
ATOM 777 C CA . GLN A 1 98 ? -18.335 37.932 69.125 1.00 50.03 98 GLN A CA 1
ATOM 778 C C . GLN A 1 98 ? -16.933 37.388 69.437 1.00 50.03 98 GLN A C 1
ATOM 780 O O . GLN A 1 98 ? -16.317 36.752 68.585 1.00 50.03 98 GLN A O 1
ATOM 785 N N . ALA A 1 99 ? -16.463 37.604 70.669 1.00 46.31 99 ALA A N 1
ATOM 786 C CA . ALA A 1 99 ? -15.970 36.545 71.558 1.00 46.31 99 ALA A CA 1
ATOM 787 C C . ALA A 1 99 ? -15.418 37.154 72.858 1.00 46.31 99 ALA A C 1
ATOM 789 O O . ALA A 1 99 ? -14.220 37.379 73.009 1.00 46.31 99 ALA A O 1
ATOM 790 N N . ASP A 1 100 ? -16.317 37.349 73.822 1.00 47.91 100 ASP A N 1
ATOM 791 C CA . ASP A 1 100 ? -16.020 36.999 75.210 1.00 47.91 100 ASP A CA 1
ATOM 792 C C . ASP A 1 100 ? -15.566 35.533 75.258 1.00 47.91 100 ASP A C 1
ATOM 794 O O . ASP A 1 100 ? -16.252 34.674 74.692 1.00 47.91 100 ASP A O 1
ATOM 798 N N . ARG A 1 101 ? -14.463 35.243 75.959 1.00 47.16 101 ARG A N 1
ATOM 799 C CA . ARG A 1 101 ? -14.278 34.025 76.772 1.00 47.16 101 ARG A CA 1
ATOM 800 C C . ARG A 1 101 ? -12.924 34.037 77.499 1.00 47.16 101 ARG A C 1
ATOM 802 O O . ARG A 1 101 ? -11.903 33.760 76.885 1.00 47.16 101 ARG A O 1
ATOM 809 N N . LEU A 1 102 ? -13.048 34.274 78.812 1.00 51.88 102 LEU A N 1
ATOM 810 C CA . LEU A 1 102 ? -12.315 33.714 79.964 1.00 51.88 102 LEU A CA 1
ATOM 811 C C . LEU A 1 102 ? -10.799 33.934 80.066 1.00 51.88 102 LEU A C 1
ATOM 813 O O . LEU A 1 102 ? -10.038 33.277 79.327 1.00 51.88 102 LEU A O 1
#

Radius of gyration: 30.81 Å; chains: 1; bounding box: 31×60×101 Å